Protein AF-A0A4D4L891-F1 (afdb_monomer)

pLDDT: mean 90.99, std 10.84, range [38.34, 97.38]

Foldseek 3Di:
DDLLVVLLVLLLVLLVLLLVLLVQQVPDPDRDPVVNVVSVVVSVVSVVVNVVSVLVQLVQQDDPVCSVVSVVVVVVVVVVCVVVLCVVQVVVCVVPVDSSVSSNVVSVVSNVVSVVSVVDDRPPPDD

Nearest PDB structures (foldseek):
  8bvt-assembly1_A  TM=9.090E-01  e=6.584E-02  Rattus nativitatis
  8omu-assembly1_A  TM=8.973E-01  e=6.240E-02  Rattus norvegicus
  7yud-assembly1_R  TM=8.869E-01  e=9.588E-02  Homo sapiens
  8ex6-assembly1_A  TM=8.763E-01  e=4.549E-01  Homo sapiens
  7yub-assembly1_R  TM=8.514E-01  e=4.311E-01  Homo sapiens

Structure (mmCIF, N/CA/C/O backbone):
data_AF-A0A4D4L891-F1
#
_entry.id   AF-A0A4D4L891-F1
#
loop_
_atom_site.group_PDB
_atom_site.id
_atom_site.type_symbol
_atom_site.label_atom_id
_atom_site.label_alt_id
_atom_site.label_comp_id
_atom_site.label_asym_id
_atom_site.label_entity_id
_atom_site.label_seq_id
_atom_site.pdbx_PDB_ins_code
_atom_site.Cartn_x
_atom_site.Cartn_y
_atom_site.Cartn_z
_atom_site.occupancy
_atom_site.B_iso_or_equiv
_atom_site.auth_seq_id
_atom_site.auth_comp_id
_atom_site.auth_asym_id
_atom_site.auth_atom_id
_atom_site.pdbx_PDB_model_num
ATOM 1 N N . MET A 1 1 ? -22.710 2.643 3.239 1.00 52.97 1 MET A N 1
ATOM 2 C CA . MET A 1 1 ? -21.644 1.622 3.122 1.00 52.97 1 MET A CA 1
ATOM 3 C C . MET A 1 1 ? -20.743 1.775 4.336 1.00 52.97 1 MET A C 1
ATOM 5 O O . MET A 1 1 ? -20.424 2.911 4.661 1.00 52.97 1 MET A O 1
ATOM 9 N N . GLY A 1 2 ? -20.424 0.690 5.049 1.00 72.31 2 GLY A N 1
ATOM 10 C CA . GLY A 1 2 ? -19.496 0.751 6.188 1.00 72.31 2 GLY A CA 1
ATOM 11 C C . GLY A 1 2 ? -18.089 1.162 5.739 1.00 72.31 2 GLY A C 1
ATOM 12 O O . GLY A 1 2 ? -17.741 0.990 4.567 1.00 72.31 2 GLY A O 1
ATOM 13 N N . ARG A 1 3 ? -17.285 1.709 6.654 1.00 77.94 3 ARG A N 1
ATOM 14 C CA . ARG A 1 3 ? -15.919 2.175 6.359 1.00 77.94 3 ARG A CA 1
ATOM 15 C C . ARG A 1 3 ? -14.981 1.009 6.020 1.00 77.94 3 ARG A C 1
ATOM 17 O O . ARG A 1 3 ? -14.172 1.139 5.102 1.00 77.94 3 ARG A O 1
ATOM 24 N N . ARG A 1 4 ? -15.147 -0.159 6.656 1.00 87.88 4 ARG A N 1
ATOM 25 C CA . ARG A 1 4 ? -14.332 -1.358 6.392 1.00 87.88 4 ARG A CA 1
ATOM 26 C C . ARG A 1 4 ? -14.468 -1.938 4.975 1.00 87.88 4 ARG A C 1
ATOM 28 O O . ARG A 1 4 ? -13.428 -2.128 4.349 1.00 87.88 4 ARG A O 1
ATOM 35 N N . PRO A 1 5 ? -15.669 -2.217 4.419 1.00 89.88 5 PRO A N 1
ATOM 36 C CA . PRO A 1 5 ? -15.780 -2.718 3.045 1.00 89.88 5 PRO A CA 1
ATOM 37 C C . PRO A 1 5 ? -15.149 -1.791 2.004 1.00 89.88 5 PRO A C 1
ATOM 39 O O . PRO A 1 5 ? -14.547 -2.270 1.047 1.00 89.88 5 PRO A O 1
ATOM 42 N N . LEU A 1 6 ? -15.255 -0.472 2.207 1.00 91.31 6 LEU A N 1
ATOM 43 C CA . LEU A 1 6 ? -14.642 0.508 1.316 1.00 91.31 6 LEU A CA 1
ATOM 44 C C . LEU A 1 6 ? -13.111 0.449 1.404 1.00 91.31 6 LEU A C 1
ATOM 46 O O . LEU A 1 6 ? -12.457 0.437 0.364 1.00 91.31 6 LEU A O 1
ATOM 50 N N . LEU A 1 7 ? -12.549 0.354 2.619 1.00 93.62 7 LEU A N 1
ATOM 51 C CA . LEU A 1 7 ? -11.103 0.201 2.826 1.00 93.62 7 LEU A CA 1
ATOM 52 C C . LEU A 1 7 ? -10.584 -1.056 2.130 1.00 93.62 7 LEU A C 1
ATOM 54 O O . LEU A 1 7 ? -9.667 -0.961 1.326 1.00 93.62 7 LEU A O 1
ATOM 58 N N . ILE A 1 8 ? -11.229 -2.203 2.358 1.00 94.69 8 ILE A N 1
ATOM 59 C CA . ILE A 1 8 ? -10.854 -3.475 1.728 1.00 94.69 8 ILE A CA 1
ATOM 60 C C . ILE A 1 8 ? -10.895 -3.356 0.202 1.00 94.69 8 ILE A C 1
ATOM 62 O O . ILE A 1 8 ? -9.941 -3.754 -0.462 1.00 94.69 8 ILE A O 1
ATOM 66 N N . ALA A 1 9 ? -11.966 -2.788 -0.363 1.00 94.69 9 ALA A N 1
ATOM 67 C CA . ALA A 1 9 ? -12.092 -2.622 -1.808 1.00 94.69 9 ALA A CA 1
ATOM 68 C C . ALA A 1 9 ? -10.952 -1.767 -2.383 1.00 94.69 9 ALA A C 1
ATOM 70 O O . ALA A 1 9 ? -10.332 -2.159 -3.368 1.00 94.69 9 ALA A O 1
ATOM 71 N N . PHE A 1 10 ? -10.628 -0.640 -1.743 1.00 95.62 10 PHE A N 1
ATOM 72 C CA . PHE A 1 10 ? -9.532 0.227 -2.177 1.00 95.62 10 PHE A CA 1
ATOM 73 C C . PHE A 1 10 ? -8.168 -0.454 -2.023 1.00 95.62 10 PHE A C 1
ATOM 75 O O . PHE A 1 10 ? -7.326 -0.311 -2.905 1.00 95.62 10 PHE A O 1
ATOM 82 N N . THR A 1 11 ? -7.951 -1.236 -0.961 1.00 96.38 11 THR A N 1
ATOM 83 C CA . THR A 1 11 ? -6.696 -1.977 -0.758 1.00 96.38 11 THR A CA 1
ATOM 84 C C . THR A 1 11 ? -6.523 -3.070 -1.812 1.00 96.38 11 THR A C 1
ATOM 86 O O . THR A 1 11 ? -5.427 -3.236 -2.342 1.00 96.38 11 THR A O 1
ATOM 89 N N . VAL A 1 12 ? -7.599 -3.777 -2.178 1.00 97.19 12 VAL A N 1
ATOM 90 C CA . VAL A 1 12 ? -7.573 -4.764 -3.270 1.00 97.19 12 VAL A CA 1
ATOM 91 C C . VAL A 1 12 ? -7.283 -4.085 -4.603 1.00 97.19 12 VAL A C 1
ATOM 93 O O . VAL A 1 12 ? -6.409 -4.548 -5.332 1.00 97.19 12 VAL A O 1
ATOM 96 N N . VAL A 1 13 ? -7.966 -2.978 -4.918 1.00 97.19 13 VAL A N 1
ATOM 97 C CA . VAL A 1 13 ? -7.713 -2.223 -6.155 1.00 97.19 13 VAL A CA 1
ATOM 98 C C . VAL A 1 13 ? -6.263 -1.749 -6.204 1.00 97.19 13 VAL A C 1
ATOM 100 O O . VAL A 1 13 ? -5.600 -1.962 -7.214 1.00 97.19 13 VAL A O 1
ATOM 103 N N . GLN A 1 14 ? -5.740 -1.199 -5.106 1.00 96.88 14 GLN A N 1
ATOM 104 C CA . GLN A 1 14 ? -4.341 -0.796 -5.003 1.00 96.88 14 GLN A CA 1
ATOM 105 C C . GLN A 1 14 ? -3.388 -1.967 -5.268 1.00 96.88 14 GLN A C 1
ATOM 107 O O . GLN A 1 14 ? -2.503 -1.850 -6.111 1.00 96.88 14 GLN A O 1
ATOM 112 N N . GLY A 1 15 ? -3.584 -3.107 -4.598 1.00 97.00 15 GLY A N 1
ATOM 113 C CA . GLY A 1 15 ? -2.742 -4.291 -4.787 1.00 97.00 15 GLY A CA 1
ATOM 114 C C . GLY A 1 15 ? -2.775 -4.812 -6.223 1.00 97.00 15 GLY A C 1
ATOM 115 O O . GLY A 1 15 ? -1.729 -5.085 -6.806 1.00 97.00 15 GLY A O 1
ATOM 116 N N . VAL A 1 16 ? -3.959 -4.875 -6.839 1.00 97.38 16 VAL A N 1
ATOM 117 C CA . VAL A 1 16 ? -4.107 -5.277 -8.245 1.00 97.38 16 VAL A CA 1
ATOM 118 C C . VAL A 1 16 ? -3.404 -4.295 -9.180 1.00 97.38 16 VAL A C 1
ATOM 120 O O . VAL A 1 16 ? -2.693 -4.734 -10.079 1.00 97.38 16 VAL A O 1
ATOM 123 N N . LEU A 1 17 ? -3.547 -2.984 -8.973 1.00 97.06 17 LEU A N 1
ATOM 124 C CA . LEU A 1 17 ? -2.876 -1.978 -9.798 1.00 97.06 17 LEU A CA 1
ATOM 125 C C . LEU A 1 17 ? -1.346 -2.082 -9.703 1.00 97.06 17 LEU A C 1
ATOM 127 O O . LEU A 1 17 ? -0.667 -1.992 -10.726 1.00 97.06 17 LEU A O 1
ATOM 131 N N . VAL A 1 18 ? -0.806 -2.325 -8.505 1.00 96.88 18 VAL A N 1
ATOM 132 C CA . VAL A 1 18 ? 0.635 -2.547 -8.299 1.00 96.88 18 VAL A CA 1
ATOM 133 C C . VAL A 1 18 ? 1.103 -3.822 -9.009 1.00 96.88 18 VAL A C 1
ATOM 135 O O . VAL A 1 18 ? 2.130 -3.805 -9.687 1.00 96.88 18 VAL A O 1
ATOM 138 N N . LEU A 1 19 ? 0.334 -4.913 -8.943 1.00 97.06 19 LEU A N 1
ATOM 139 C CA . LEU A 1 19 ? 0.651 -6.150 -9.668 1.00 97.06 19 LEU A CA 1
ATOM 140 C C . LEU A 1 19 ? 0.581 -5.972 -11.190 1.00 97.06 19 LEU A C 1
ATOM 142 O O . LEU A 1 19 ? 1.425 -6.504 -11.908 1.00 97.06 19 LEU A O 1
ATOM 146 N N . VAL A 1 20 ? -0.383 -5.196 -11.691 1.00 96.19 20 VAL A N 1
ATOM 147 C CA . VAL A 1 20 ? -0.465 -4.828 -13.113 1.00 96.19 20 VAL A CA 1
ATOM 148 C C . VAL A 1 20 ? 0.761 -4.015 -13.526 1.00 96.19 20 VAL A C 1
ATOM 150 O O . VAL A 1 20 ? 1.329 -4.268 -14.588 1.00 96.19 20 VAL A O 1
ATOM 153 N N . PHE A 1 21 ? 1.214 -3.082 -12.686 1.00 95.31 21 PHE A N 1
ATOM 154 C CA . PHE A 1 21 ? 2.436 -2.322 -12.934 1.00 95.31 21 PHE A CA 1
ATOM 155 C C . PHE A 1 21 ? 3.680 -3.226 -12.959 1.00 95.31 21 PHE A C 1
ATOM 157 O O . PHE A 1 21 ? 4.486 -3.120 -13.883 1.00 95.31 21 PHE A O 1
ATOM 164 N N . ALA A 1 22 ? 3.801 -4.177 -12.027 1.00 94.69 22 ALA A N 1
ATOM 165 C CA . ALA A 1 22 ? 4.880 -5.169 -12.031 1.00 94.69 22 ALA A CA 1
ATOM 166 C C . ALA A 1 22 ? 4.866 -6.043 -13.299 1.00 94.69 22 ALA A C 1
ATOM 168 O O . ALA A 1 22 ? 5.899 -6.221 -13.947 1.00 94.69 22 ALA A O 1
ATOM 169 N N . ALA A 1 23 ? 3.694 -6.539 -13.703 1.00 94.69 23 ALA A N 1
ATOM 170 C CA . ALA A 1 23 ? 3.534 -7.329 -14.923 1.00 94.69 23 ALA A CA 1
ATOM 171 C C . ALA A 1 23 ? 3.869 -6.518 -16.186 1.00 94.69 23 ALA A C 1
ATOM 173 O O . ALA A 1 23 ? 4.482 -7.036 -17.123 1.00 94.69 23 ALA A O 1
ATOM 174 N N . TYR A 1 24 ? 3.523 -5.230 -16.211 1.00 93.69 24 TYR A N 1
ATOM 175 C CA . TYR A 1 24 ? 3.889 -4.329 -17.300 1.00 93.69 24 TYR A CA 1
ATOM 176 C C . TYR A 1 24 ? 5.411 -4.148 -17.408 1.00 93.69 24 TYR A C 1
ATOM 178 O O . TYR A 1 24 ? 5.959 -4.274 -18.503 1.00 93.69 24 TYR A O 1
ATOM 186 N N . LEU A 1 25 ? 6.102 -3.941 -16.279 1.00 91.50 25 LEU A N 1
ATOM 187 C CA . LEU A 1 25 ? 7.568 -3.858 -16.232 1.00 91.50 25 LEU A CA 1
ATOM 188 C C . LEU A 1 25 ? 8.254 -5.155 -16.684 1.00 91.50 25 LEU A C 1
ATOM 190 O O . LEU A 1 25 ? 9.300 -5.098 -17.321 1.00 91.50 25 LEU A O 1
ATOM 194 N N . GLN A 1 26 ? 7.666 -6.315 -16.383 1.00 91.25 26 GLN A N 1
ATOM 195 C CA . GLN A 1 26 ? 8.219 -7.615 -16.769 1.00 91.25 26 GLN A CA 1
ATOM 196 C C . GLN A 1 26 ? 8.063 -7.919 -18.266 1.00 91.25 26 GLN A C 1
ATOM 198 O O . GLN A 1 26 ? 8.927 -8.553 -18.864 1.00 91.25 26 GLN A O 1
ATOM 203 N N . THR A 1 27 ? 6.940 -7.515 -18.863 1.00 89.44 27 THR A N 1
ATOM 204 C CA . THR A 1 27 ? 6.566 -7.889 -20.239 1.00 89.44 27 THR A CA 1
ATOM 205 C C . THR A 1 27 ? 7.160 -6.975 -21.310 1.00 89.44 27 THR A C 1
ATOM 207 O O . THR A 1 27 ? 7.193 -7.357 -22.478 1.00 89.44 27 THR A O 1
ATOM 210 N N . HIS A 1 28 ? 7.629 -5.780 -20.940 1.00 86.69 28 HIS A N 1
ATOM 211 C CA . HIS A 1 28 ? 8.126 -4.778 -21.880 1.00 86.69 28 HIS A CA 1
ATOM 212 C C . HIS A 1 28 ? 9.603 -4.469 -21.619 1.00 86.69 28 HIS A C 1
ATOM 214 O O . HIS A 1 28 ? 9.937 -3.812 -20.640 1.00 86.69 28 HIS A O 1
ATOM 220 N N . GLU A 1 29 ? 10.489 -4.854 -22.544 1.00 77.56 29 GLU A N 1
ATOM 221 C CA . GLU A 1 29 ? 11.934 -4.561 -22.453 1.00 77.56 29 GLU A CA 1
ATOM 222 C C . GLU A 1 29 ? 12.243 -3.052 -22.445 1.00 77.56 29 GLU A C 1
ATOM 224 O O . GLU A 1 29 ? 13.243 -2.611 -21.881 1.00 77.56 29 GLU A O 1
ATOM 229 N N . LYS A 1 30 ? 11.373 -2.247 -23.072 1.00 83.94 30 LYS A N 1
ATOM 230 C CA . LYS A 1 30 ? 11.429 -0.777 -23.077 1.00 83.94 30 LYS A CA 1
ATOM 231 C C . LYS A 1 30 ? 10.064 -0.211 -22.678 1.00 83.94 30 LYS A C 1
ATOM 233 O O . LYS A 1 30 ? 9.268 0.128 -23.557 1.00 83.94 30 LYS A O 1
ATOM 238 N N . PRO A 1 31 ? 9.762 -0.133 -21.372 1.00 83.75 31 PRO A N 1
ATOM 239 C CA . PRO A 1 31 ? 8.488 0.379 -20.892 1.00 83.75 31 PRO A CA 1
ATOM 240 C C . PRO A 1 31 ? 8.252 1.815 -21.373 1.00 83.75 31 PRO A C 1
ATOM 242 O O . PRO A 1 31 ? 9.101 2.692 -21.210 1.00 83.75 31 PRO A O 1
ATOM 245 N N . SER A 1 32 ? 7.082 2.075 -21.958 1.00 92.38 32 SER A N 1
ATOM 246 C CA . SER A 1 32 ? 6.679 3.439 -22.309 1.00 92.38 32 SER A CA 1
ATOM 247 C C . SER A 1 32 ? 6.499 4.280 -21.047 1.00 92.38 32 SER A C 1
ATOM 249 O O . SER A 1 32 ? 5.678 3.940 -20.189 1.00 92.38 32 SER A O 1
ATOM 251 N N . LEU A 1 33 ? 7.216 5.407 -20.974 1.00 91.94 33 LEU A N 1
ATOM 252 C CA . LEU A 1 33 ? 7.130 6.356 -19.861 1.00 91.94 33 LEU A CA 1
ATOM 253 C C . LEU A 1 33 ? 5.699 6.850 -19.643 1.00 91.94 33 LEU A C 1
ATOM 255 O O . LEU A 1 33 ? 5.264 6.959 -18.506 1.00 91.94 33 LEU A O 1
ATOM 259 N N . TRP A 1 34 ? 4.943 7.078 -20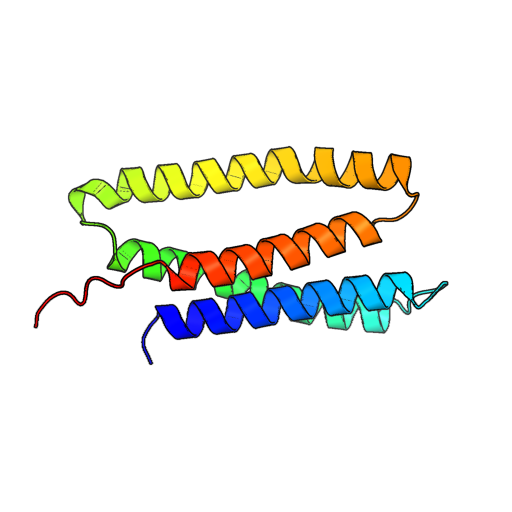.721 1.00 94.25 34 TRP A N 1
ATOM 260 C CA . TRP A 1 34 ? 3.562 7.549 -20.623 1.00 94.25 34 TRP A CA 1
ATOM 261 C C . TRP A 1 34 ? 2.662 6.553 -19.886 1.00 94.25 34 TRP A C 1
ATOM 263 O O . TRP A 1 34 ? 1.922 6.927 -18.978 1.00 94.25 34 TRP A O 1
ATOM 273 N N . VAL A 1 35 ? 2.764 5.267 -20.233 1.00 93.25 35 VAL A N 1
ATOM 274 C CA . VAL A 1 35 ? 1.978 4.204 -19.589 1.00 93.25 35 VAL A CA 1
ATOM 275 C C . VAL A 1 35 ? 2.385 4.054 -18.125 1.00 93.25 35 VAL A C 1
ATOM 277 O O . VAL A 1 35 ? 1.518 3.947 -17.262 1.00 93.25 35 VAL A O 1
ATOM 280 N N . MET A 1 36 ? 3.687 4.117 -17.828 1.00 93.50 36 MET A N 1
ATOM 281 C CA . MET A 1 36 ? 4.174 4.082 -16.448 1.00 93.50 36 MET A CA 1
ATOM 282 C C . MET A 1 36 ? 3.651 5.261 -15.633 1.00 93.50 36 MET A C 1
ATOM 284 O O . MET A 1 36 ? 3.195 5.058 -14.516 1.00 93.50 36 MET A O 1
ATOM 288 N N . SER A 1 37 ? 3.675 6.478 -16.181 1.00 95.00 37 SER A N 1
ATOM 289 C CA . SER A 1 37 ? 3.163 7.667 -15.498 1.00 95.00 37 SER A CA 1
ATOM 290 C C . SER A 1 37 ? 1.672 7.555 -15.202 1.00 95.00 37 SER A C 1
ATOM 292 O O . SER A 1 37 ? 1.257 7.895 -14.100 1.00 95.00 37 SER A O 1
ATOM 294 N N . VAL A 1 38 ? 0.872 7.048 -16.145 1.00 96.50 38 VAL A N 1
ATOM 295 C CA . VAL A 1 38 ? -0.566 6.828 -15.927 1.00 96.50 38 VAL A CA 1
ATOM 296 C C . VAL A 1 38 ? -0.798 5.770 -14.849 1.00 96.50 38 VAL A C 1
ATOM 298 O O . VAL A 1 38 ? -1.577 6.009 -13.929 1.00 96.50 38 VAL A O 1
ATOM 301 N N . LEU A 1 39 ? -0.107 4.627 -14.922 1.00 95.12 39 LEU A N 1
ATOM 302 C CA . LEU A 1 39 ? -0.223 3.565 -13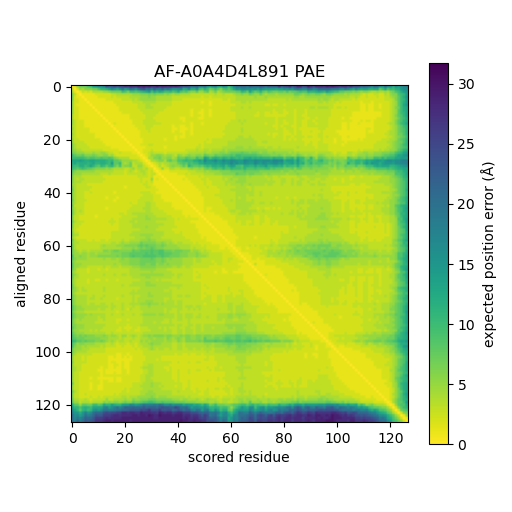.919 1.00 95.12 39 LEU A CA 1
ATOM 303 C C . LEU A 1 39 ? 0.194 4.059 -12.532 1.00 95.12 39 LEU A C 1
ATOM 305 O O . LEU A 1 39 ? -0.559 3.881 -11.576 1.00 95.12 39 LEU A O 1
ATOM 309 N N . LEU A 1 40 ? 1.335 4.748 -12.437 1.00 94.31 40 LEU A N 1
ATOM 310 C CA . LEU A 1 40 ? 1.821 5.334 -11.192 1.00 94.31 40 LEU A CA 1
ATOM 311 C C . LEU A 1 40 ? 0.833 6.359 -10.646 1.00 94.31 40 LEU A C 1
ATOM 313 O O . LEU A 1 40 ? 0.456 6.267 -9.484 1.00 94.31 40 LEU A O 1
ATOM 317 N N . PHE A 1 41 ? 0.335 7.271 -11.479 1.00 96.81 41 PHE A N 1
ATOM 318 C CA . PHE A 1 41 ? -0.658 8.258 -11.067 1.00 96.81 41 PHE A CA 1
ATOM 319 C C . PHE A 1 41 ? -1.913 7.599 -10.481 1.00 96.81 41 PHE A C 1
ATOM 321 O O . PHE A 1 41 ? -2.363 7.980 -9.399 1.00 96.81 41 PHE A O 1
ATOM 328 N N . VAL A 1 42 ? -2.447 6.571 -11.149 1.00 96.25 42 VAL A N 1
ATOM 329 C CA . VAL A 1 42 ? -3.626 5.845 -10.663 1.00 96.25 42 VAL A CA 1
ATOM 330 C C . VAL A 1 42 ? -3.302 5.116 -9.355 1.00 96.25 42 VAL A C 1
ATOM 332 O O . VAL A 1 42 ? -4.041 5.272 -8.388 1.00 96.25 42 VAL A O 1
ATOM 335 N N . THR A 1 43 ? -2.178 4.394 -9.262 1.00 94.81 43 THR A N 1
ATOM 336 C CA . THR A 1 43 ? -1.761 3.749 -7.999 1.00 94.81 43 THR A CA 1
ATOM 337 C C . THR A 1 43 ? -1.545 4.754 -6.867 1.00 94.81 43 THR A C 1
ATOM 339 O O . THR A 1 43 ? -1.900 4.488 -5.724 1.00 94.81 43 THR A O 1
ATOM 342 N N . SER A 1 44 ? -0.998 5.938 -7.145 1.00 95.00 44 SER A N 1
ATOM 343 C CA . SER A 1 44 ? -0.793 6.970 -6.130 1.00 95.00 44 SER A CA 1
ATOM 344 C C . SER A 1 44 ? -2.118 7.547 -5.641 1.00 95.00 44 SER A C 1
ATOM 346 O O . SER A 1 44 ? -2.245 7.839 -4.453 1.00 95.00 44 SER A O 1
ATOM 348 N N . LEU A 1 45 ? -3.115 7.683 -6.517 1.00 95.31 45 LEU A N 1
ATOM 349 C CA . LEU A 1 45 ? -4.443 8.161 -6.139 1.00 95.31 45 LEU A CA 1
ATOM 350 C C . LEU A 1 45 ? -5.101 7.230 -5.110 1.00 95.31 45 LEU A C 1
ATOM 352 O O . LEU A 1 45 ? -5.573 7.691 -4.071 1.00 95.31 45 LEU A O 1
ATOM 356 N N . PHE A 1 46 ? -5.093 5.923 -5.375 1.00 93.81 46 PHE A N 1
ATOM 357 C CA . PHE A 1 46 ? -5.645 4.929 -4.453 1.00 93.81 46 PHE A CA 1
ATOM 358 C C . PHE A 1 46 ? -4.822 4.830 -3.165 1.00 93.81 46 PHE A C 1
ATOM 360 O O . PHE A 1 46 ? -5.404 4.826 -2.082 1.00 93.81 46 PHE A O 1
ATOM 367 N N . PHE A 1 47 ? -3.489 4.851 -3.253 1.00 92.38 47 PHE A N 1
ATOM 368 C CA . PHE A 1 47 ? -2.611 4.876 -2.080 1.00 92.38 47 PHE A CA 1
ATOM 369 C C . PHE A 1 47 ? -2.926 6.038 -1.127 1.00 92.38 47 PHE A C 1
ATOM 371 O O . PHE A 1 47 ? -3.116 5.828 0.070 1.00 92.38 47 PHE A O 1
ATOM 378 N N . ASN A 1 48 ? -3.050 7.259 -1.656 1.00 94.38 48 ASN A N 1
ATOM 379 C CA . ASN A 1 48 ? -3.338 8.440 -0.840 1.00 94.38 48 ASN A CA 1
ATOM 380 C C . ASN A 1 48 ? -4.739 8.390 -0.211 1.00 94.38 48 ASN A C 1
ATOM 382 O O . ASN A 1 48 ? -4.947 8.937 0.870 1.00 94.38 48 ASN A O 1
ATOM 386 N N . ALA A 1 49 ? -5.698 7.713 -0.848 1.00 93.75 49 ALA A N 1
ATOM 387 C CA . ALA A 1 49 ? -7.026 7.509 -0.277 1.00 93.75 49 ALA A CA 1
ATOM 388 C C . ALA A 1 49 ? -7.024 6.504 0.893 1.00 93.75 49 ALA A C 1
ATOM 390 O O . ALA A 1 49 ? -7.821 6.648 1.820 1.00 93.75 49 ALA A O 1
ATOM 391 N N . LEU A 1 50 ? -6.123 5.515 0.894 1.00 93.56 50 LEU A N 1
ATOM 392 C CA . LEU A 1 50 ? -6.074 4.475 1.928 1.00 93.56 50 LEU A CA 1
ATOM 393 C C . LEU A 1 50 ? -5.706 5.014 3.313 1.00 93.56 50 LEU A C 1
ATOM 395 O O . LEU A 1 50 ? -6.272 4.564 4.308 1.00 93.56 50 LEU A O 1
ATOM 399 N N . GLN A 1 51 ? -4.796 5.986 3.394 1.00 91.50 51 GLN A N 1
ATOM 400 C CA . GLN A 1 51 ? -4.309 6.517 4.670 1.00 91.50 51 GLN A CA 1
ATOM 401 C C . GLN A 1 51 ? -5.425 7.106 5.563 1.00 91.50 51 GLN A C 1
ATOM 403 O O . GLN A 1 51 ? -5.585 6.637 6.696 1.00 91.50 51 GLN A O 1
ATOM 408 N N . PRO A 1 52 ? -6.252 8.072 5.106 1.00 92.88 52 PRO A N 1
ATOM 40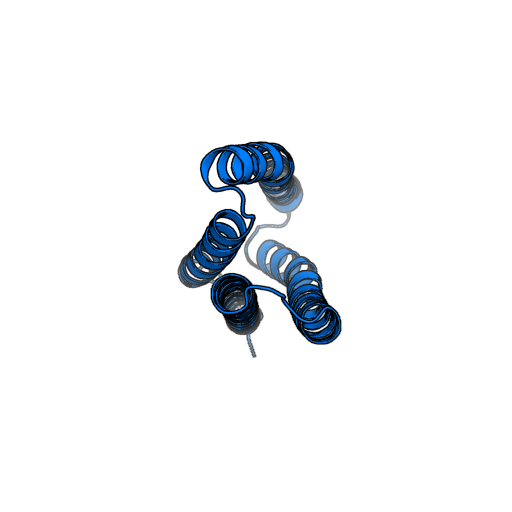9 C CA . PRO A 1 52 ? -7.345 8.598 5.925 1.00 92.88 52 PRO A CA 1
ATOM 410 C C . PRO A 1 52 ? -8.403 7.535 6.245 1.00 92.88 52 PRO A C 1
ATOM 412 O O . PRO A 1 52 ? -9.004 7.575 7.318 1.00 92.88 52 PRO A O 1
ATOM 415 N N . MET A 1 53 ? -8.616 6.558 5.360 1.00 92.94 53 MET A N 1
ATOM 416 C CA . MET A 1 53 ? -9.558 5.464 5.599 1.00 92.94 53 MET A CA 1
ATOM 417 C C . MET A 1 53 ? -9.075 4.512 6.699 1.00 92.94 53 MET A C 1
ATOM 419 O O . MET A 1 53 ? -9.866 4.125 7.559 1.00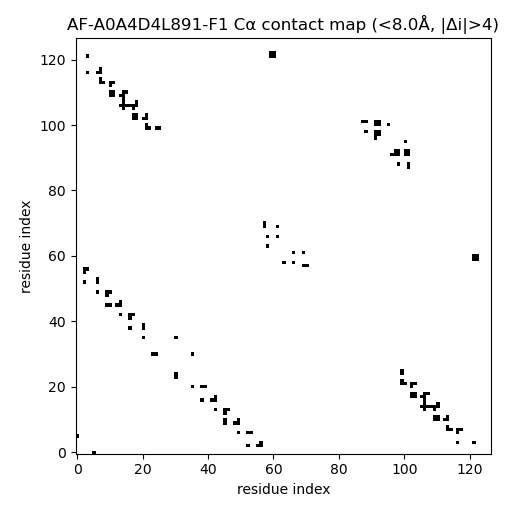 92.94 53 MET A O 1
ATOM 423 N N . ALA A 1 54 ? -7.785 4.170 6.707 1.00 92.12 54 ALA A N 1
ATOM 424 C CA . ALA A 1 54 ? -7.173 3.352 7.748 1.00 92.12 54 ALA A CA 1
ATOM 425 C C . ALA A 1 54 ? -7.216 4.063 9.109 1.00 92.12 54 ALA A C 1
ATOM 427 O O . ALA A 1 54 ? -7.603 3.458 10.107 1.00 92.12 54 ALA A O 1
ATOM 428 N N . HIS A 1 55 ? -6.906 5.365 9.146 1.00 92.94 55 HIS A N 1
ATOM 429 C CA . HIS A 1 55 ? -7.012 6.171 10.366 1.00 92.94 55 HIS A CA 1
ATOM 430 C C . HIS A 1 55 ? -8.456 6.267 10.882 1.00 92.94 55 HIS A C 1
ATOM 432 O O . HIS A 1 55 ? -8.681 6.190 12.090 1.00 92.94 55 HIS A O 1
ATOM 438 N N . ALA A 1 56 ? -9.437 6.414 9.986 1.00 92.00 56 ALA A N 1
ATOM 439 C CA . ALA A 1 56 ? -10.849 6.438 10.358 1.00 92.00 56 ALA A CA 1
ATOM 440 C C . ALA A 1 56 ? -11.299 5.098 10.955 1.00 92.00 56 ALA A C 1
ATOM 442 O O . ALA A 1 56 ? -11.921 5.089 12.014 1.00 92.00 56 ALA A O 1
ATOM 443 N N . LEU A 1 57 ? -10.929 3.974 10.329 1.00 90.75 57 LEU A N 1
ATOM 444 C CA . LEU A 1 57 ? -11.237 2.643 10.855 1.00 90.75 57 LEU A CA 1
ATOM 445 C C . LEU A 1 57 ? -10.581 2.414 12.223 1.00 90.75 57 LEU A C 1
ATOM 447 O O . LEU A 1 57 ? -11.236 1.907 13.128 1.00 90.75 57 LEU A O 1
ATOM 451 N N . LEU A 1 58 ? -9.319 2.824 12.399 1.00 91.50 58 LEU A N 1
ATOM 452 C CA . LEU A 1 58 ? -8.623 2.728 13.685 1.00 91.50 58 LEU A CA 1
ATOM 453 C C . LEU A 1 58 ? -9.350 3.523 14.782 1.00 91.50 58 LEU A C 1
ATOM 455 O O . LEU A 1 58 ? -9.492 3.041 15.901 1.00 91.50 58 LEU A O 1
ATOM 459 N N . ASN A 1 59 ? -9.855 4.717 14.460 1.00 91.19 59 ASN A N 1
ATOM 460 C CA . ASN A 1 59 ? -10.623 5.538 15.399 1.00 91.19 59 ASN A CA 1
ATOM 461 C C . ASN A 1 59 ? -11.944 4.875 15.832 1.00 91.19 59 ASN A C 1
ATOM 463 O O . ASN A 1 59 ? -12.346 5.022 16.988 1.00 91.19 59 ASN A O 1
ATOM 467 N N . ASP A 1 60 ? -12.589 4.149 14.915 1.00 89.50 60 ASP A N 1
ATOM 468 C CA . ASP A 1 60 ? -13.876 3.488 15.149 1.00 89.50 60 ASP A CA 1
ATOM 469 C C . ASP A 1 60 ? -13.749 2.206 15.984 1.00 89.50 60 ASP A C 1
ATOM 471 O O . ASP A 1 60 ? -14.688 1.848 16.692 1.00 89.50 60 ASP A O 1
ATOM 475 N N . VAL A 1 61 ? -12.612 1.503 15.904 1.00 88.81 61 VAL A N 1
ATOM 476 C CA . VAL A 1 61 ? -12.408 0.215 16.599 1.00 88.81 61 VAL A CA 1
ATOM 477 C C . VAL A 1 61 ? -11.636 0.327 17.914 1.00 88.81 61 VAL A C 1
ATOM 479 O O . VAL A 1 61 ? -11.613 -0.642 18.669 1.00 88.81 61 VAL A O 1
ATOM 482 N N . VAL A 1 62 ? -10.999 1.471 18.185 1.00 91.31 62 VAL A N 1
ATOM 483 C CA . VAL A 1 62 ? -10.199 1.704 19.397 1.00 91.31 62 VAL A CA 1
ATOM 484 C C . VAL A 1 62 ? -10.906 2.668 20.345 1.00 91.31 62 VAL A C 1
ATOM 486 O O . VAL A 1 62 ? -11.296 3.779 19.960 1.00 91.31 62 VAL A O 1
ATOM 489 N N . ASP A 1 63 ? -10.987 2.268 21.614 1.00 91.25 63 ASP A N 1
ATOM 490 C CA . ASP A 1 63 ? -11.536 3.082 22.694 1.00 91.25 63 ASP A CA 1
ATOM 491 C C . ASP A 1 63 ? -10.782 4.402 22.853 1.00 91.25 63 ASP A C 1
ATOM 493 O O . ASP A 1 63 ? -9.557 4.478 22.741 1.00 91.25 63 ASP A O 1
ATOM 497 N N . ALA A 1 64 ? -11.517 5.470 23.170 1.00 91.88 64 ALA A N 1
ATOM 498 C CA . ALA A 1 64 ? -10.965 6.822 23.221 1.00 91.88 64 ALA A CA 1
ATOM 499 C C . ALA A 1 64 ? -9.745 6.965 24.152 1.00 91.88 64 ALA A C 1
ATOM 501 O O . ALA A 1 64 ? -8.846 7.746 23.843 1.00 91.88 64 ALA A O 1
ATOM 502 N N . ALA A 1 65 ? -9.697 6.193 25.243 1.00 94.56 65 ALA A N 1
ATOM 503 C CA . ALA A 1 65 ? -8.588 6.185 26.196 1.00 94.56 65 ALA A CA 1
ATOM 504 C C . ALA A 1 65 ? -7.288 5.592 25.617 1.00 94.56 65 ALA A C 1
ATOM 506 O O . ALA A 1 65 ? -6.201 5.993 26.024 1.00 94.56 65 ALA A O 1
ATOM 507 N N . GLU A 1 66 ? -7.385 4.677 24.649 1.00 95.25 66 GLU A N 1
ATOM 508 C CA . GLU A 1 66 ? -6.243 3.945 24.085 1.00 95.25 66 GLU A CA 1
ATOM 509 C C . GLU A 1 66 ? -5.817 4.461 22.703 1.00 95.25 66 GLU A C 1
ATOM 511 O O . GLU A 1 66 ? -4.762 4.082 22.192 1.00 95.25 66 GLU A O 1
ATOM 516 N N . ARG A 1 67 ? -6.588 5.376 22.096 1.00 92.19 67 ARG A N 1
ATOM 517 C CA . ARG A 1 67 ? -6.324 5.907 20.744 1.00 92.19 67 ARG A CA 1
ATOM 518 C C . ARG A 1 67 ? -4.911 6.449 20.573 1.00 92.19 67 ARG A C 1
ATOM 520 O O . ARG A 1 67 ? -4.288 6.168 19.556 1.00 92.19 67 ARG A O 1
ATOM 527 N N . GLY A 1 68 ? -4.392 7.196 21.549 1.00 94.94 68 GLY A N 1
ATOM 528 C CA . GLY A 1 68 ? -3.032 7.740 21.475 1.00 94.94 68 GLY A CA 1
ATOM 529 C C . GLY A 1 68 ? -1.972 6.642 21.326 1.00 94.94 68 GLY A C 1
ATOM 530 O O . GLY A 1 68 ? -1.109 6.733 20.455 1.00 94.94 68 GLY A O 1
ATOM 531 N N . ALA A 1 69 ? -2.088 5.570 22.115 1.00 96.62 69 ALA A N 1
ATOM 532 C CA . ALA A 1 69 ? -1.197 4.416 22.035 1.00 96.62 69 ALA A CA 1
ATOM 533 C C . ALA A 1 69 ? -1.391 3.633 20.727 1.00 96.62 69 ALA A C 1
ATOM 535 O O . ALA A 1 69 ? -0.408 3.255 20.091 1.00 96.62 69 ALA A O 1
ATOM 536 N N . ALA A 1 70 ? -2.636 3.447 20.280 1.00 95.50 70 ALA A N 1
ATOM 537 C CA . ALA A 1 70 ? -2.936 2.747 19.034 1.00 95.50 70 ALA A CA 1
ATOM 538 C C . ALA A 1 70 ? -2.397 3.480 17.794 1.00 95.50 70 ALA A C 1
ATOM 540 O O . ALA A 1 70 ? -1.771 2.853 16.943 1.00 95.50 70 ALA A O 1
ATOM 541 N N . PHE A 1 71 ? -2.573 4.803 17.704 1.00 95.38 71 PHE A N 1
ATOM 542 C CA . PHE A 1 71 ? -1.969 5.609 16.636 1.00 95.38 71 PHE A CA 1
ATOM 543 C C . PHE A 1 71 ? -0.438 5.625 16.731 1.00 95.38 71 PHE A C 1
ATOM 545 O O . PHE A 1 71 ? 0.235 5.572 15.704 1.00 95.38 71 PHE A O 1
ATOM 552 N N . GLY A 1 72 ? 0.123 5.646 17.946 1.00 96.69 72 GLY A N 1
ATOM 553 C CA . GLY A 1 72 ? 1.565 5.514 18.161 1.00 96.69 72 GLY A CA 1
ATOM 554 C C . GLY A 1 72 ? 2.119 4.200 17.607 1.00 96.69 72 GLY A C 1
ATOM 555 O O . GLY A 1 72 ? 3.097 4.213 16.862 1.00 96.69 72 GLY A O 1
ATOM 556 N N . LEU A 1 73 ? 1.458 3.076 17.902 1.00 96.25 73 LEU A N 1
ATOM 557 C CA . LEU A 1 73 ? 1.826 1.764 17.369 1.00 96.25 73 LEU A CA 1
ATOM 558 C C . LEU A 1 73 ? 1.640 1.690 15.848 1.00 96.25 73 LEU A C 1
ATOM 560 O O . LEU A 1 73 ? 2.515 1.178 15.156 1.00 96.25 73 LEU A O 1
ATOM 564 N N . PHE A 1 74 ? 0.533 2.224 15.323 1.00 94.56 74 PHE A N 1
ATOM 565 C CA . PHE A 1 74 ? 0.271 2.280 13.884 1.00 94.56 74 PHE A CA 1
ATOM 566 C C . PHE A 1 74 ? 1.391 3.017 13.136 1.00 94.56 74 PHE A C 1
ATOM 568 O O . PHE A 1 74 ? 1.938 2.490 12.168 1.00 94.56 74 PHE A O 1
ATOM 575 N N . ASN A 1 75 ? 1.792 4.191 13.631 1.00 95.19 75 ASN A N 1
ATOM 576 C CA . ASN A 1 75 ? 2.884 4.965 13.046 1.00 95.19 75 ASN A CA 1
ATOM 577 C C . ASN A 1 75 ? 4.231 4.251 13.190 1.00 95.19 75 ASN A C 1
ATOM 579 O O . ASN A 1 75 ? 4.984 4.190 12.226 1.00 95.19 75 ASN A O 1
ATOM 583 N N . LEU A 1 76 ? 4.522 3.659 14.354 1.00 97.25 76 LEU A N 1
ATOM 584 C CA . LEU A 1 76 ? 5.757 2.902 14.570 1.00 97.25 76 LEU A CA 1
ATOM 585 C C . LEU A 1 76 ? 5.907 1.758 13.556 1.00 97.25 76 LEU A C 1
ATOM 587 O O . LEU A 1 76 ? 6.974 1.588 12.974 1.00 97.25 76 LEU A O 1
ATOM 591 N N . VAL A 1 77 ? 4.838 0.993 13.318 1.00 95.25 77 VAL A N 1
ATOM 592 C CA . VAL A 1 77 ? 4.833 -0.078 12.310 1.00 95.25 77 VAL A CA 1
ATOM 593 C C . VAL A 1 77 ? 5.051 0.488 10.904 1.00 95.25 77 VAL A C 1
ATOM 595 O O . VAL A 1 77 ? 5.821 -0.085 10.133 1.00 95.25 77 VAL A O 1
ATOM 598 N N . GLY A 1 78 ? 4.424 1.624 10.582 1.00 94.31 78 GLY A N 1
ATOM 599 C CA . GLY A 1 78 ? 4.632 2.329 9.315 1.00 94.31 78 GLY A CA 1
ATOM 600 C C . GLY A 1 78 ? 6.090 2.738 9.090 1.00 94.31 78 GLY A C 1
ATOM 601 O O . GLY A 1 78 ? 6.652 2.447 8.036 1.00 94.31 78 GLY A O 1
ATOM 602 N N . GLU A 1 79 ? 6.730 3.332 10.098 1.00 96.19 79 GLU A N 1
ATOM 603 C CA . GLU A 1 79 ? 8.136 3.755 10.037 1.00 96.19 79 GLU A CA 1
ATOM 604 C C . GLU A 1 79 ? 9.098 2.568 9.911 1.00 96.19 79 GLU A C 1
ATOM 606 O O . GLU A 1 79 ? 10.062 2.623 9.148 1.00 96.19 79 GLU A O 1
ATOM 611 N N . ILE A 1 80 ? 8.818 1.447 10.586 1.00 96.81 80 ILE A N 1
ATOM 612 C CA . ILE A 1 80 ? 9.588 0.209 10.389 1.00 96.81 80 ILE A CA 1
ATOM 613 C C . ILE A 1 80 ? 9.508 -0.228 8.921 1.00 96.81 80 ILE A C 1
ATOM 615 O O . ILE A 1 80 ? 10.535 -0.536 8.316 1.00 96.81 80 ILE A O 1
ATOM 619 N N . GLY A 1 81 ? 8.316 -0.209 8.319 1.00 94.19 81 GLY A N 1
ATOM 620 C CA . GLY A 1 81 ? 8.144 -0.495 6.894 1.00 94.19 81 GLY A CA 1
ATOM 621 C C . GLY A 1 81 ? 8.925 0.472 5.995 1.00 94.19 81 GLY A C 1
ATOM 622 O O . GLY A 1 81 ? 9.604 0.041 5.061 1.00 94.19 81 GLY A O 1
ATOM 623 N N . ALA A 1 82 ? 8.888 1.770 6.303 1.00 94.12 82 ALA A N 1
ATOM 624 C CA . ALA A 1 82 ? 9.611 2.806 5.566 1.00 94.12 82 ALA A CA 1
ATOM 625 C C . ALA A 1 82 ? 11.140 2.637 5.631 1.00 94.12 82 ALA A C 1
ATOM 627 O O . ALA A 1 82 ? 11.825 2.918 4.652 1.00 94.12 82 ALA A O 1
ATOM 628 N N . VAL A 1 83 ? 11.681 2.130 6.743 1.00 96.75 83 VAL A N 1
ATOM 629 C CA . VAL A 1 83 ? 13.120 1.853 6.900 1.00 96.75 83 VAL A CA 1
ATOM 630 C C . VAL A 1 83 ? 13.526 0.525 6.257 1.00 96.75 83 VAL A C 1
ATOM 632 O O . VAL A 1 83 ? 14.595 0.427 5.656 1.00 96.75 83 VAL A O 1
ATOM 635 N N . VAL A 1 84 ? 12.693 -0.512 6.369 1.00 95.94 84 VAL A N 1
ATOM 636 C CA . VAL A 1 84 ? 13.006 -1.852 5.847 1.00 95.94 84 VAL A CA 1
ATOM 637 C C . VAL A 1 84 ? 12.845 -1.913 4.325 1.00 95.94 84 VAL A C 1
ATOM 639 O O . VAL A 1 84 ? 13.615 -2.600 3.651 1.00 95.94 84 VAL A O 1
ATOM 642 N N . SER A 1 85 ? 11.876 -1.188 3.760 1.00 94.81 85 SER A N 1
ATOM 643 C CA . SER A 1 85 ? 11.546 -1.280 2.333 1.00 94.81 85 SER A CA 1
ATOM 644 C C . SER A 1 85 ? 12.682 -0.885 1.373 1.00 94.81 85 SER A C 1
ATOM 646 O O . SER A 1 85 ? 12.877 -1.631 0.410 1.00 94.81 85 SER A O 1
ATOM 648 N N . PRO A 1 86 ? 13.502 0.170 1.589 1.00 95.25 86 PRO A N 1
ATOM 649 C CA . PRO A 1 86 ? 14.618 0.494 0.698 1.00 95.25 86 PRO A CA 1
ATOM 650 C C . PRO A 1 86 ? 15.733 -0.550 0.777 1.00 95.25 86 PRO A C 1
ATOM 652 O O . PRO A 1 86 ? 16.315 -0.904 -0.243 1.00 95.25 86 PRO A O 1
ATOM 655 N N . ALA A 1 87 ? 15.998 -1.095 1.969 1.00 95.88 87 ALA A N 1
ATOM 656 C CA . ALA A 1 87 ? 16.991 -2.151 2.146 1.00 95.88 87 ALA A CA 1
ATOM 657 C C . ALA A 1 87 ? 16.564 -3.440 1.422 1.00 95.88 87 ALA A C 1
ATOM 659 O O . ALA A 1 87 ? 17.340 -4.027 0.666 1.00 95.88 87 ALA A O 1
ATOM 660 N N . LEU A 1 88 ? 15.304 -3.853 1.585 1.00 95.50 88 LEU A N 1
ATOM 661 C CA . LEU A 1 88 ? 14.774 -5.039 0.914 1.00 95.50 88 LEU A CA 1
ATOM 662 C C . LEU A 1 88 ? 14.695 -4.849 -0.609 1.00 95.50 88 LEU A C 1
ATOM 664 O O . LEU A 1 88 ? 15.143 -5.704 -1.365 1.00 95.50 88 LEU A O 1
ATOM 668 N N . SER A 1 89 ? 14.155 -3.723 -1.077 1.00 94.06 89 SER A N 1
ATOM 669 C CA . SER A 1 89 ? 14.029 -3.455 -2.515 1.00 94.06 89 SER A CA 1
ATOM 670 C C . SER A 1 89 ? 15.383 -3.250 -3.201 1.00 94.06 89 SER A C 1
ATOM 672 O O . SER A 1 89 ? 15.566 -3.740 -4.313 1.00 94.06 89 SER A O 1
ATOM 674 N N . GLY A 1 90 ? 16.346 -2.610 -2.530 1.00 95.88 90 GLY A N 1
ATOM 675 C CA . GLY A 1 90 ? 17.716 -2.447 -3.018 1.00 95.88 90 GLY A CA 1
ATOM 676 C C . GLY A 1 90 ? 18.450 -3.779 -3.155 1.00 95.88 90 GLY A C 1
ATOM 677 O O . GLY A 1 90 ? 18.973 -4.076 -4.221 1.00 95.88 90 GLY A O 1
ATOM 678 N N . THR A 1 91 ? 18.400 -4.641 -2.134 1.00 96.38 91 THR A N 1
ATOM 679 C CA . THR A 1 91 ? 19.018 -5.980 -2.227 1.00 96.38 91 THR A CA 1
ATOM 680 C C . THR A 1 91 ? 18.393 -6.843 -3.326 1.00 96.38 91 THR A C 1
ATOM 682 O O . THR A 1 91 ? 19.101 -7.544 -4.047 1.00 96.38 91 THR A O 1
ATOM 685 N N . LEU A 1 92 ? 17.072 -6.767 -3.518 1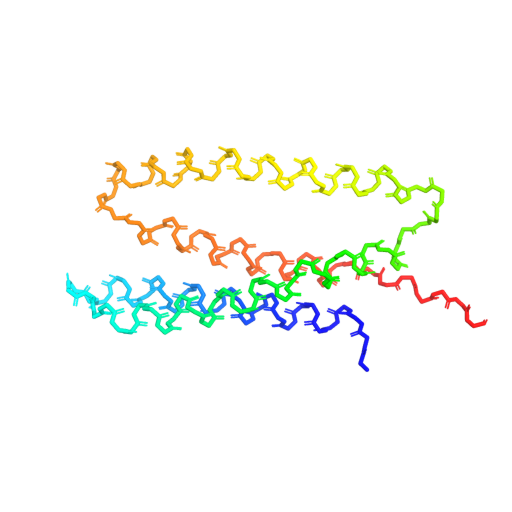.00 95.62 92 LEU A N 1
ATOM 686 C CA . LEU A 1 92 ? 16.403 -7.418 -4.648 1.00 95.62 92 LEU A CA 1
ATOM 687 C C . LEU A 1 92 ? 16.877 -6.857 -5.992 1.00 95.62 92 LEU A C 1
ATOM 689 O O . LEU A 1 92 ? 17.090 -7.623 -6.931 1.00 95.62 92 LEU A O 1
ATOM 693 N N . PHE A 1 93 ? 17.063 -5.542 -6.094 1.00 94.25 93 PHE A N 1
ATOM 694 C CA . PHE A 1 93 ? 17.610 -4.931 -7.299 1.00 94.25 93 PHE A CA 1
ATOM 695 C C . PHE A 1 93 ? 19.034 -5.424 -7.579 1.00 94.25 93 PHE A C 1
ATOM 697 O O . PHE A 1 93 ? 19.314 -5.823 -8.705 1.00 94.25 93 PHE A O 1
ATOM 704 N N . ASP A 1 94 ? 19.900 -5.481 -6.568 1.00 96.38 94 ASP A N 1
ATOM 705 C CA . ASP A 1 94 ? 21.286 -5.937 -6.719 1.00 96.38 94 ASP A CA 1
ATOM 706 C C . ASP A 1 94 ? 21.371 -7.397 -7.196 1.00 96.38 94 ASP A C 1
ATOM 708 O O . ASP A 1 94 ? 22.239 -7.745 -7.997 1.00 96.38 94 ASP A O 1
ATOM 712 N N . HIS A 1 95 ? 20.450 -8.257 -6.750 1.00 95.00 95 HIS A N 1
ATOM 713 C CA . HIS A 1 95 ? 20.414 -9.666 -7.149 1.00 95.00 95 HIS A CA 1
ATOM 714 C C . HIS A 1 95 ? 19.773 -9.917 -8.519 1.00 95.00 95 HIS A C 1
ATOM 716 O O . HIS A 1 95 ? 20.241 -10.782 -9.259 1.00 95.00 95 HIS A O 1
ATOM 722 N N . TYR A 1 96 ? 18.694 -9.205 -8.855 1.00 92.75 96 TYR A N 1
ATOM 723 C CA . TYR A 1 96 ? 17.896 -9.472 -10.060 1.00 92.75 96 TYR A CA 1
ATOM 724 C C . TYR A 1 96 ? 18.095 -8.445 -11.183 1.00 92.75 96 TYR A C 1
ATOM 726 O O . TYR A 1 96 ? 17.550 -8.622 -12.272 1.00 92.75 96 TYR A O 1
ATOM 734 N N . GLY A 1 97 ? 18.816 -7.351 -10.931 1.00 91.44 97 GLY A N 1
ATOM 735 C CA . GLY A 1 97 ? 19.023 -6.242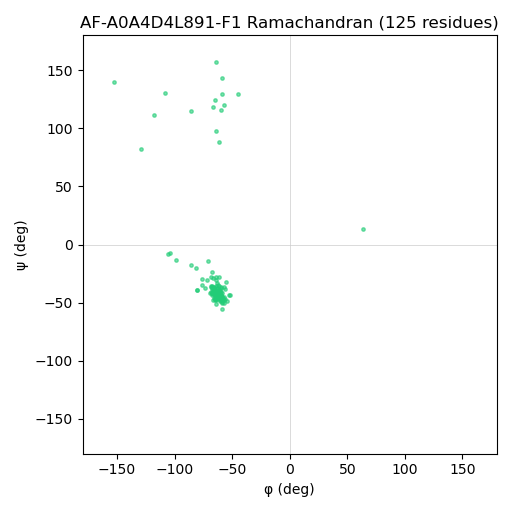 -11.869 1.00 91.44 97 GLY A CA 1
ATOM 736 C C . GLY A 1 97 ? 17.746 -5.478 -12.242 1.00 91.44 97 GLY A C 1
ATOM 737 O O . GLY A 1 97 ? 17.727 -4.750 -13.233 1.00 91.44 97 GLY A O 1
ATOM 738 N N . SER A 1 98 ? 16.647 -5.677 -11.506 1.00 90.81 98 SER A N 1
ATOM 739 C CA . SER A 1 98 ? 15.329 -5.138 -11.845 1.00 90.81 98 SER A CA 1
ATOM 740 C C . SER A 1 98 ? 14.465 -4.918 -10.607 1.00 90.81 98 SER A C 1
ATOM 742 O O . SER A 1 98 ? 14.391 -5.771 -9.723 1.00 90.81 98 SER A O 1
ATOM 744 N N . TRP A 1 99 ? 13.724 -3.806 -10.594 1.00 90.31 99 TRP A N 1
ATOM 745 C CA . TRP A 1 99 ? 12.764 -3.459 -9.538 1.00 90.31 99 TRP A CA 1
ATOM 746 C C . TRP A 1 99 ? 11.505 -4.334 -9.542 1.00 90.31 99 TRP A C 1
ATOM 748 O O . TRP A 1 99 ? 10.764 -4.351 -8.564 1.00 90.31 99 TRP A O 1
ATOM 758 N N . THR A 1 100 ? 11.269 -5.086 -10.618 1.00 92.88 100 THR A N 1
ATOM 759 C CA . THR A 1 100 ? 10.050 -5.879 -10.836 1.00 92.88 100 THR A CA 1
ATOM 760 C C . THR A 1 100 ? 9.714 -6.794 -9.654 1.00 92.88 100 THR A C 1
ATOM 762 O O . THR A 1 100 ? 8.567 -6.839 -9.216 1.00 92.88 100 THR A O 1
ATOM 765 N N . HIS A 1 101 ? 10.710 -7.480 -9.084 1.00 93.50 101 HIS A N 1
ATOM 766 C CA . HIS A 1 101 ? 10.507 -8.379 -7.942 1.00 93.50 101 HIS A CA 1
ATOM 767 C C . HIS A 1 101 ? 10.080 -7.630 -6.674 1.00 93.50 101 HIS A C 1
ATOM 769 O O . HIS A 1 101 ? 9.199 -8.096 -5.956 1.00 93.50 101 HIS A O 1
ATOM 775 N N . ALA A 1 102 ? 10.654 -6.450 -6.422 1.00 95.31 102 ALA A N 1
ATOM 776 C CA . ALA A 1 102 ? 10.265 -5.612 -5.292 1.00 95.31 102 ALA A CA 1
ATOM 777 C C . ALA A 1 102 ? 8.817 -5.113 -5.437 1.00 95.31 102 ALA A C 1
ATOM 779 O O . ALA A 1 102 ? 8.053 -5.169 -4.477 1.00 95.31 102 ALA A O 1
ATOM 780 N N . VAL A 1 103 ? 8.411 -4.712 -6.649 1.00 95.31 103 VAL A N 1
ATOM 781 C CA . VAL A 1 103 ? 7.030 -4.275 -6.935 1.00 95.31 103 VAL A CA 1
ATOM 782 C C . VAL A 1 103 ? 6.035 -5.436 -6.794 1.00 95.31 103 VAL A C 1
ATOM 784 O O . VAL A 1 103 ? 4.943 -5.249 -6.263 1.00 95.31 103 VAL A O 1
ATOM 787 N N . TYR A 1 104 ? 6.402 -6.657 -7.199 1.00 96.38 104 TYR A N 1
ATOM 788 C CA . TYR A 1 104 ? 5.561 -7.838 -6.963 1.00 96.38 104 TYR A CA 1
ATOM 789 C C . TYR A 1 104 ? 5.348 -8.118 -5.471 1.00 96.38 104 TYR A C 1
ATOM 791 O O . TYR A 1 104 ? 4.230 -8.438 -5.064 1.00 96.38 104 TYR A O 1
ATOM 799 N N . ILE A 1 105 ? 6.399 -7.986 -4.657 1.00 95.88 105 ILE A N 1
ATOM 800 C CA . ILE A 1 105 ? 6.303 -8.156 -3.202 1.00 95.88 105 ILE A CA 1
ATOM 801 C C . ILE A 1 105 ? 5.393 -7.088 -2.594 1.00 95.88 105 ILE A C 1
ATOM 803 O O . ILE A 1 105 ? 4.545 -7.430 -1.774 1.00 95.88 105 ILE A O 1
ATOM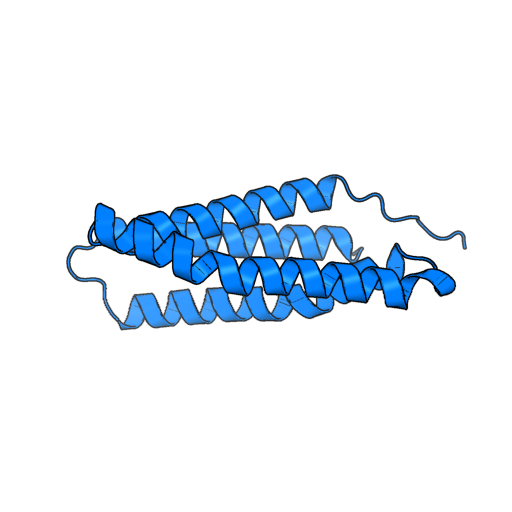 807 N N . ASP A 1 106 ? 5.509 -5.831 -3.026 1.00 95.19 106 ASP A N 1
ATOM 808 C CA . ASP A 1 106 ? 4.623 -4.748 -2.582 1.00 95.19 106 ASP A CA 1
ATOM 809 C C . ASP A 1 106 ? 3.147 -5.051 -2.900 1.00 95.19 106 ASP A C 1
ATOM 811 O O . ASP A 1 106 ? 2.292 -5.051 -2.012 1.00 95.19 106 ASP A O 1
ATOM 815 N N . GLY A 1 107 ? 2.852 -5.443 -4.144 1.00 96.00 107 GLY A N 1
ATOM 816 C CA . GLY A 1 107 ? 1.501 -5.838 -4.549 1.00 96.00 107 GLY A CA 1
ATOM 817 C C . GLY A 1 107 ? 0.954 -7.014 -3.732 1.00 96.00 107 GLY A C 1
ATOM 818 O O . GLY A 1 107 ? -0.201 -6.992 -3.299 1.00 96.00 107 GLY A O 1
ATOM 819 N N . ALA A 1 108 ? 1.790 -8.020 -3.454 1.00 96.44 108 ALA A N 1
ATOM 820 C CA . ALA A 1 108 ? 1.421 -9.159 -2.617 1.00 96.44 108 ALA A CA 1
ATOM 821 C C . ALA A 1 108 ? 1.147 -8.749 -1.159 1.00 96.44 108 ALA A C 1
ATOM 823 O O . ALA A 1 108 ? 0.128 -9.154 -0.596 1.00 96.44 108 ALA A O 1
ATOM 824 N N . LEU A 1 109 ? 2.002 -7.913 -0.559 1.00 95.44 109 LEU A N 1
ATOM 825 C CA . LEU A 1 109 ? 1.809 -7.375 0.793 1.00 95.44 109 LEU A CA 1
ATOM 826 C C . LEU A 1 109 ? 0.511 -6.571 0.902 1.00 95.44 109 LEU A C 1
ATOM 828 O O . LEU A 1 109 ? -0.191 -6.652 1.916 1.00 95.44 109 LEU A O 1
ATOM 832 N N . MET A 1 110 ? 0.146 -5.846 -0.153 1.00 95.62 110 MET A N 1
ATOM 833 C CA . MET A 1 110 ? -1.102 -5.095 -0.191 1.00 95.62 110 MET A CA 1
ATOM 834 C C . MET A 1 110 ? -2.328 -6.019 -0.207 1.00 95.62 110 MET A C 1
ATOM 836 O O . MET A 1 110 ? -3.283 -5.801 0.539 1.00 95.62 110 MET A O 1
ATOM 840 N N . LEU A 1 111 ? -2.288 -7.114 -0.973 1.00 96.62 111 LEU A N 1
ATOM 841 C CA . LEU A 1 111 ? -3.362 -8.114 -0.964 1.00 96.62 111 LEU A CA 1
ATOM 842 C C . LEU A 1 111 ? -3.451 -8.869 0.369 1.00 96.62 111 LEU A C 1
ATOM 844 O O . LEU A 1 111 ? -4.553 -9.106 0.863 1.00 96.62 111 LEU A O 1
ATOM 848 N N . VAL A 1 112 ? -2.314 -9.190 0.993 1.00 96.75 112 VAL A N 1
ATOM 849 C CA . VAL A 1 112 ? -2.285 -9.741 2.358 1.00 96.75 112 VAL A CA 1
ATOM 850 C C . VAL A 1 112 ? -2.935 -8.762 3.337 1.00 96.75 112 VAL A C 1
ATOM 852 O O . VAL A 1 112 ? -3.767 -9.170 4.145 1.00 96.75 112 VAL A O 1
ATOM 855 N N . SER A 1 113 ? -2.641 -7.466 3.226 1.00 94.19 113 SER A N 1
ATOM 856 C CA . SER A 1 113 ? -3.256 -6.430 4.067 1.00 94.19 113 SER A CA 1
ATOM 857 C C . SER A 1 113 ? -4.776 -6.374 3.890 1.00 94.19 113 SER A C 1
ATOM 859 O O . SER A 1 113 ? -5.506 -6.278 4.876 1.00 94.19 113 SER A O 1
ATOM 861 N N . ALA A 1 114 ? -5.279 -6.530 2.661 1.00 95.00 114 ALA A N 1
ATOM 862 C CA . ALA A 1 114 ? -6.717 -6.627 2.412 1.00 95.00 114 ALA A CA 1
ATOM 863 C C . ALA A 1 114 ? -7.355 -7.828 3.133 1.00 95.00 114 ALA A C 1
ATOM 865 O O . ALA A 1 114 ? -8.431 -7.688 3.718 1.00 95.00 114 ALA A O 1
ATOM 866 N N . VAL A 1 115 ? -6.686 -8.988 3.150 1.00 95.12 115 VAL A N 1
ATOM 867 C CA . VAL A 1 115 ? -7.136 -10.168 3.909 1.00 95.12 115 VAL A CA 1
ATOM 868 C C . VAL A 1 115 ? -7.122 -9.888 5.414 1.00 95.12 115 VAL A C 1
ATOM 870 O O . VAL A 1 115 ? -8.089 -10.210 6.101 1.00 95.12 115 VAL A O 1
ATOM 873 N N . LEU A 1 116 ? -6.085 -9.230 5.938 1.00 93.12 116 LEU A N 1
ATOM 874 C CA . LEU A 1 116 ? -6.026 -8.847 7.353 1.00 93.12 116 LEU A CA 1
ATOM 875 C C . LEU A 1 116 ? -7.165 -7.889 7.738 1.00 93.12 116 LEU A C 1
ATOM 877 O O . LEU A 1 116 ? -7.790 -8.071 8.782 1.00 93.12 116 LEU A O 1
ATOM 881 N N . TYR A 1 117 ? -7.527 -6.935 6.875 1.00 92.12 117 TYR A N 1
ATOM 882 C CA . TYR A 1 117 ? -8.695 -6.071 7.090 1.00 92.12 117 TYR A CA 1
ATOM 883 C C . TYR A 1 117 ? -10.026 -6.841 7.105 1.00 92.12 117 TYR A C 1
ATOM 885 O O . TYR A 1 117 ? -10.970 -6.439 7.797 1.00 92.12 117 TYR A O 1
ATOM 893 N N . MET A 1 118 ? -10.122 -7.984 6.415 1.00 90.62 118 MET A N 1
ATOM 894 C CA . MET A 1 118 ? -11.287 -8.869 6.535 1.00 90.62 118 MET A CA 1
ATOM 895 C C . MET A 1 118 ? -11.382 -9.523 7.919 1.00 90.62 118 MET A C 1
ATOM 897 O O . MET A 1 118 ? -12.487 -9.862 8.338 1.00 90.62 118 MET A O 1
ATOM 901 N N . LEU A 1 119 ? -10.283 -9.662 8.659 1.00 90.69 119 LEU A N 1
ATOM 902 C CA . LEU A 1 119 ? -10.295 -10.234 10.011 1.00 90.69 119 LEU A CA 1
ATOM 903 C C . LEU A 1 119 ? -10.701 -9.216 11.085 1.00 90.69 119 LEU A C 1
ATOM 905 O O . LEU A 1 119 ? -11.162 -9.612 12.157 1.00 90.69 119 LEU A O 1
ATOM 909 N N . ILE A 1 120 ? -10.589 -7.915 10.798 1.00 87.81 120 ILE A N 1
ATOM 910 C CA . ILE A 1 120 ? -11.025 -6.858 11.715 1.00 87.81 120 ILE A CA 1
ATOM 911 C C . ILE A 1 120 ? -12.546 -6.916 11.856 1.00 87.81 120 ILE A C 1
ATOM 913 O O . ILE A 1 120 ? -13.292 -6.729 10.893 1.00 87.81 120 ILE A O 1
ATOM 917 N N . ARG A 1 121 ? -13.022 -7.160 13.077 1.00 78.12 121 ARG A N 1
ATOM 918 C CA . ARG A 1 121 ? -14.437 -7.026 13.417 1.00 78.12 121 ARG A CA 1
ATOM 919 C C . ARG A 1 121 ? -14.692 -5.575 13.797 1.00 78.12 121 ARG A C 1
ATOM 921 O O . ARG A 1 121 ? -14.164 -5.108 14.800 1.00 78.12 121 ARG A O 1
ATOM 928 N N . GLU A 1 122 ? -15.496 -4.872 13.001 1.00 68.19 122 GLU A N 1
ATOM 929 C CA . GLU A 1 122 ? -16.064 -3.599 13.443 1.00 68.19 122 GLU A CA 1
ATOM 930 C C . GLU A 1 122 ? -16.900 -3.899 14.694 1.00 68.19 122 GLU A C 1
ATOM 932 O O . GLU A 1 122 ? -17.868 -4.663 14.635 1.00 68.19 122 GLU A O 1
ATOM 937 N N . GLN A 1 123 ? -16.504 -3.346 15.839 1.00 57.78 123 GLN A N 1
ATOM 938 C CA . GLN A 1 123 ? -17.391 -3.250 16.989 1.00 57.78 123 GLN A CA 1
ATOM 939 C C . GLN A 1 123 ? -18.513 -2.321 16.529 1.00 57.78 123 GLN A C 1
ATOM 941 O O . GLN A 1 123 ? -18.333 -1.108 16.466 1.00 57.78 123 GLN A O 1
ATOM 946 N N . THR A 1 124 ? -19.645 -2.884 16.098 1.00 49.97 124 THR A N 1
ATOM 947 C CA . THR A 1 124 ? -20.871 -2.112 15.897 1.00 49.97 124 THR A CA 1
ATOM 948 C C . THR A 1 124 ? -21.230 -1.544 17.263 1.00 49.97 124 THR A C 1
ATOM 950 O O . THR A 1 124 ? -21.894 -2.208 18.058 1.00 49.97 124 THR A O 1
ATOM 953 N N . SER A 1 125 ? -20.692 -0.365 17.582 1.00 43.22 125 SER A N 1
ATOM 954 C CA . SER A 1 125 ? -21.043 0.337 18.803 1.00 43.22 125 SER A CA 1
ATOM 955 C C . SER A 1 125 ? -22.548 0.540 18.761 1.00 43.22 125 SER A C 1
ATOM 957 O O . SER A 1 125 ? -23.101 1.067 17.792 1.00 43.22 125 SER A O 1
ATOM 959 N N . ARG A 1 126 ? -23.177 -0.036 19.781 1.00 41.88 126 ARG A N 1
ATOM 960 C CA . ARG A 1 126 ? -24.607 -0.060 20.045 1.00 41.88 126 ARG A CA 1
ATOM 961 C C . ARG A 1 126 ? -25.198 1.335 19.826 1.00 41.88 126 ARG A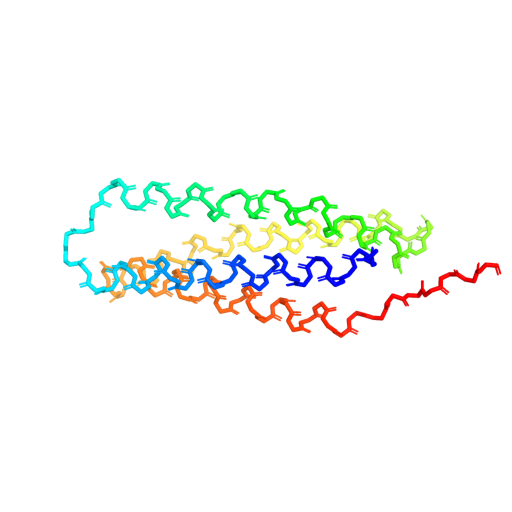 C 1
ATOM 963 O O . ARG A 1 126 ? -24.671 2.311 20.356 1.00 41.88 126 ARG A O 1
ATOM 970 N N . ALA A 1 127 ? -26.276 1.381 19.044 1.00 38.34 127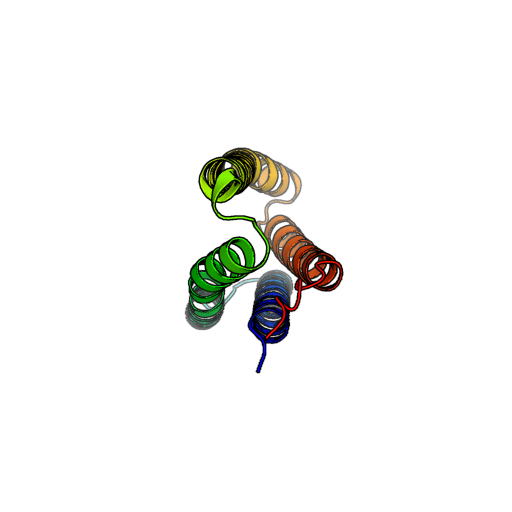 ALA A N 1
ATOM 971 C CA . ALA A 1 127 ? -27.258 2.455 19.132 1.00 38.34 127 ALA A CA 1
ATOM 972 C C . ALA A 1 127 ? -27.869 2.501 20.541 1.00 38.34 127 ALA A C 1
ATOM 974 O O . ALA A 1 127 ? -27.932 1.422 21.183 1.00 38.34 127 ALA A O 1
#

Organism: Streptomyces violaceusniger (NCBI:txid68280)

Secondary structure (DSSP, 8-state):
--HHHHHHHHHHHHHHHHHHHHHHHHH-SS--HHHHHHHHHHHHHHHHHHHHHHHHHHHHHS-TTTHHHHHHHHHHHHHHHHHHHHHHHHHHHHHHSSTHHHHHHHHHHHHHHHHHHHH--------

Mean predicted aligned error: 4.64 Å

InterPro domains:
  IPR011701 Major facilitator superfamily [PF07690] (1-122)
  IPR020846 Major facilitator superfamily domain [PS50850] (1-125)
  IPR036259 MFS transporter superfamily [G3DSA:1.20.1250.20] (1-127)
  IPR036259 MFS transporter superfamily [SSF103473] (2-125)
  IPR052528 Putative sugar transporter and related proteins [PTHR23526] (3-126)

Sequence (127 aa):
MGRRPLLIAFTVVQGVLVLVFAAYLQTHEKPSLWVMSVLLFVTSLFFNALQPMAHALLNDVVDAAERGAAFGLFNLVGEIGAVVSPALSGTLFDHYGSWTHAVYIDGALMLVSAVLYMLIREQTSRA

Radius of gyration: 16.96 Å; Cα contacts (8 Å, |Δi|>4): 92; chains: 1; bounding box: 48×19×49 Å

Solvent-accessible surface area (backbone atoms only — not comparable to full-atom values): 6952 Å² total; per-residue (Å²): 133,64,71,64,66,53,46,34,52,48,33,40,52,35,14,51,46,35,37,51,50,22,51,48,56,71,73,32,98,74,64,56,66,68,60,51,50,53,53,49,52,53,39,49,54,44,51,63,54,45,54,64,46,53,53,51,51,50,58,65,66,39,58,83,91,48,39,69,60,53,52,50,51,54,50,52,55,49,50,52,49,65,61,47,48,58,57,55,37,49,54,44,23,74,74,66,76,39,62,44,64,42,36,40,50,51,15,50,52,32,42,50,48,26,54,53,55,69,69,58,74,78,62,77,74,76,128